Protein AF-A0A2D4QR05-F1 (afdb_monomer)

Solvent-accessible surface area (backbone atoms only — not comparable to full-atom values): 7106 Å² total; per-residue (Å²): 132,85,76,82,59,55,74,67,54,52,52,51,51,52,52,52,53,52,50,55,42,44,76,74,70,52,80,90,82,87,77,62,91,89,66,68,93,64,64,87,92,47,86,78,75,76,61,78,84,82,65,70,70,84,64,76,69,76,72,53,61,64,61,50,50,55,53,48,53,55,52,50,48,68,73,54,61,76,80,73,73,79,73,70,60,67,41,83,44,75,44,59,48,102,85,66,51,79,75,48,83,44,78,43,77,106

Foldseek 3Di:
DPPPPDPVVVVVVVVVVVVVCVVVVHDDDDDDPPDDPDDPVDPDDDPPVVDPPPPPPVPCVVVVVVVVVVVVCVVCPPDPDPQFDWDWDFDADPVRHGDDIDTDGD

Secondary structure (DSSP, 8-state):
------HHHHHHHHHHHHHHHHHTT-------TT--SS-TTSPPPPPGGG---------THHHHHHHHHHHHHHHS----------EEEEEE-TTS-EEEEEEE--

Mean predicted aligned error: 18.96 Å

Radius of gyration: 36.88 Å; Cα contacts (8 Å, |Δi|>4): 41; chains: 1; bounding box: 80×33×92 Å

Sequence (106 aa):
MLLVGSKRILRQDILRKMEEYLSRGGEIKKYRAGESAERADIPRKKAEFVGLGLSNQNDLNEVILAIDERKANLRNPPSVLPRSTPRKKIIYDDFGEPLREVWIET

Nearest PDB structures (foldseek):
  8gym-assembly1_2K  TM=2.483E-01  e=2.778E+00  Tetrahymena thermophila SB210

Structure (mmCIF, N/CA/C/O backbone):
data_AF-A0A2D4QR05-F1
#
_entry.id   AF-A0A2D4QR05-F1
#
loop_
_atom_site.group_PDB
_atom_site.id
_atom_site.type_symbol
_atom_site.label_atom_id
_atom_site.label_alt_id
_atom_site.label_comp_id
_atom_site.label_asym_id
_atom_site.label_entity_id
_atom_site.label_seq_id
_atom_site.pdbx_PDB_ins_code
_atom_site.Cartn_x
_atom_site.Cartn_y
_atom_site.Cartn_z
_atom_site.occupancy
_atom_site.B_iso_or_equiv
_atom_site.auth_seq_id
_atom_site.auth_comp_id
_atom_site.auth_asym_id
_atom_site.auth_atom_id
_atom_site.pdbx_PDB_model_num
ATOM 1 N N . MET A 1 1 ? -7.771 -1.122 1.626 1.00 36.12 1 MET A N 1
ATOM 2 C CA . MET A 1 1 ? -7.533 -2.392 2.346 1.00 36.12 1 MET A CA 1
ATOM 3 C C . MET A 1 1 ? -6.531 -3.198 1.536 1.00 36.12 1 MET A C 1
ATOM 5 O O . MET A 1 1 ? -6.921 -3.868 0.590 1.00 36.12 1 MET A O 1
ATOM 9 N N . LEU A 1 2 ? -5.233 -3.040 1.812 1.00 43.31 2 LEU A N 1
ATOM 10 C CA . LEU A 1 2 ? -4.212 -3.853 1.154 1.00 43.31 2 LEU A CA 1
ATOM 11 C C . LEU A 1 2 ? -4.348 -5.260 1.723 1.00 43.31 2 LEU A C 1
ATOM 13 O O . LEU A 1 2 ? -3.985 -5.519 2.868 1.00 43.31 2 LEU A O 1
ATOM 17 N N . LEU A 1 3 ? -4.973 -6.136 0.942 1.00 45.94 3 LEU A N 1
ATOM 18 C CA . LEU A 1 3 ? -5.031 -7.554 1.227 1.00 45.94 3 LEU A CA 1
ATOM 19 C C . LEU A 1 3 ? -3.577 -8.037 1.239 1.00 45.94 3 LEU A C 1
ATOM 21 O O . LEU A 1 3 ? -2.985 -8.255 0.183 1.00 45.94 3 LEU A O 1
ATOM 25 N N . VAL A 1 4 ? -2.968 -8.146 2.422 1.00 56.44 4 VAL A N 1
ATOM 26 C CA . VAL A 1 4 ? -1.687 -8.838 2.587 1.00 56.44 4 VAL A CA 1
ATOM 27 C C . VAL A 1 4 ? -1.989 -10.317 2.371 1.00 56.44 4 VAL A C 1
ATOM 29 O O . VAL A 1 4 ? -2.192 -11.092 3.302 1.00 56.44 4 VAL A O 1
ATOM 32 N N . GLY A 1 5 ? -2.143 -10.688 1.102 1.00 62.53 5 GLY A N 1
ATOM 33 C CA . GLY A 1 5 ? -2.329 -12.062 0.690 1.00 62.53 5 GLY A CA 1
ATOM 34 C C . GLY A 1 5 ? -1.106 -12.855 1.126 1.00 62.53 5 GLY A C 1
ATOM 35 O O . GLY A 1 5 ? 0.031 -12.422 0.934 1.00 62.53 5 GLY A O 1
ATOM 36 N N . SER A 1 6 ? -1.342 -14.018 1.732 1.00 83.81 6 SER A N 1
ATOM 37 C CA . SER A 1 6 ? -0.301 -14.992 2.066 1.00 83.81 6 SER A CA 1
ATOM 38 C C . SER A 1 6 ? 0.709 -15.130 0.920 1.00 83.81 6 SER A C 1
ATOM 40 O O . SER A 1 6 ? 0.320 -15.112 -0.248 1.00 83.81 6 SER A O 1
ATOM 42 N N . LYS A 1 7 ? 1.999 -15.343 1.229 1.00 85.69 7 LYS A N 1
ATOM 43 C CA . LYS A 1 7 ? 3.074 -15.536 0.227 1.00 85.69 7 LYS A CA 1
ATOM 44 C C . LYS A 1 7 ? 2.690 -16.536 -0.874 1.00 85.69 7 LYS A C 1
ATOM 46 O O . LYS A 1 7 ? 3.175 -16.443 -1.995 1.00 85.69 7 LYS A O 1
ATOM 51 N N . ARG A 1 8 ? 1.819 -17.501 -0.561 1.00 87.75 8 ARG A N 1
ATOM 52 C CA . ARG A 1 8 ? 1.250 -18.455 -1.522 1.00 87.75 8 ARG A CA 1
ATOM 53 C C . ARG A 1 8 ? 0.418 -17.780 -2.619 1.00 87.75 8 ARG A C 1
ATOM 55 O O . ARG A 1 8 ? 0.616 -18.100 -3.783 1.00 87.75 8 ARG A O 1
ATOM 62 N N . ILE A 1 9 ? -0.458 -16.847 -2.254 1.00 89.00 9 ILE A N 1
ATOM 63 C CA . ILE A 1 9 ? -1.324 -16.105 -3.181 1.00 89.00 9 ILE A CA 1
ATOM 64 C C . ILE A 1 9 ? -0.465 -15.245 -4.109 1.00 89.00 9 ILE A C 1
ATOM 66 O O . ILE A 1 9 ? -0.657 -15.271 -5.319 1.00 89.00 9 ILE A O 1
ATOM 70 N N . LEU A 1 10 ? 0.549 -14.565 -3.562 1.00 91.81 10 LEU A N 1
ATOM 71 C CA . LEU A 1 10 ? 1.487 -13.779 -4.366 1.00 91.81 10 LEU A CA 1
ATOM 72 C C . LEU A 1 10 ? 2.219 -14.645 -5.402 1.00 91.81 10 LEU A C 1
ATOM 74 O O . LEU A 1 10 ? 2.311 -14.264 -6.563 1.00 91.81 10 LEU A O 1
ATOM 78 N N . ARG A 1 11 ? 2.713 -15.827 -5.004 1.00 93.88 11 ARG A N 1
ATOM 79 C CA . ARG A 1 11 ? 3.366 -16.755 -5.945 1.00 93.88 11 ARG A CA 1
ATOM 80 C C . ARG A 1 11 ? 2.418 -17.202 -7.056 1.00 93.88 11 ARG A C 1
ATOM 82 O O . ARG A 1 11 ? 2.831 -17.238 -8.207 1.00 93.88 11 ARG A O 1
ATOM 89 N N . GLN A 1 12 ? 1.168 -17.519 -6.721 1.00 94.81 12 GLN A N 1
ATOM 90 C CA . GLN A 1 12 ? 0.162 -17.904 -7.715 1.00 94.81 12 GLN A CA 1
ATOM 91 C C . GLN A 1 12 ? -0.128 -16.765 -8.700 1.00 94.81 12 GLN A C 1
ATOM 93 O O . GLN A 1 12 ? -0.205 -17.007 -9.900 1.00 94.81 12 GLN A O 1
ATOM 98 N N . ASP A 1 13 ? -0.225 -15.526 -8.215 1.00 94.94 13 ASP A N 1
ATOM 99 C CA . ASP A 1 13 ? -0.462 -14.362 -9.072 1.00 94.94 13 ASP A CA 1
ATOM 100 C C . ASP A 1 13 ? 0.723 -14.069 -10.007 1.00 94.94 13 ASP A C 1
ATOM 102 O O . ASP A 1 13 ? 0.520 -13.785 -11.187 1.00 94.94 13 ASP A O 1
ATOM 106 N N . ILE A 1 14 ? 1.961 -14.204 -9.513 1.00 95.25 14 ILE A N 1
ATOM 107 C CA . ILE A 1 14 ? 3.175 -14.067 -10.334 1.00 95.25 14 ILE A CA 1
ATOM 108 C C . ILE A 1 14 ? 3.194 -15.114 -11.4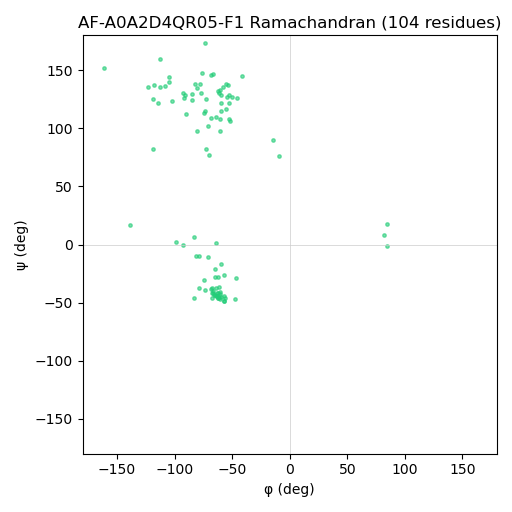52 1.00 95.25 14 ILE A C 1
ATOM 110 O O . ILE A 1 14 ? 3.447 -14.762 -12.602 1.00 95.25 14 ILE A O 1
ATOM 114 N N . LEU A 1 15 ? 2.900 -16.380 -11.135 1.00 95.81 15 LEU A N 1
ATOM 115 C CA . LEU A 1 15 ? 2.873 -17.456 -12.132 1.00 95.81 15 LEU A CA 1
ATOM 116 C C . LEU A 1 15 ? 1.809 -17.205 -13.202 1.00 95.81 15 LEU A C 1
ATOM 118 O O . LEU A 1 15 ? 2.117 -17.280 -14.388 1.00 95.81 15 LEU A O 1
ATOM 122 N N . ARG A 1 16 ? 0.594 -16.821 -12.792 1.00 96.69 16 ARG A N 1
ATOM 123 C CA . ARG A 1 16 ? -0.491 -16.478 -13.719 1.00 96.69 16 ARG A CA 1
ATOM 124 C C . ARG A 1 16 ? -0.089 -15.353 -14.676 1.00 96.69 16 ARG A C 1
ATOM 126 O O . ARG A 1 16 ? -0.252 -15.486 -15.882 1.00 96.69 16 ARG A O 1
ATOM 133 N N . LYS A 1 17 ? 0.468 -14.259 -14.149 1.00 96.06 17 LYS A N 1
ATOM 134 C CA . LYS A 1 17 ? 0.906 -13.110 -14.960 1.00 96.06 17 LYS A CA 1
ATOM 135 C C . LYS A 1 17 ? 2.038 -13.467 -15.920 1.00 96.06 17 LYS A C 1
ATOM 137 O O . LYS A 1 17 ? 2.071 -12.968 -17.041 1.00 96.06 17 LYS A O 1
ATOM 142 N N . MET A 1 18 ? 2.963 -14.321 -15.485 1.00 95.75 18 MET A N 1
ATOM 143 C CA . MET A 1 18 ? 4.045 -14.813 -16.335 1.00 95.75 18 MET A CA 1
ATOM 144 C C . MET A 1 18 ? 3.491 -15.620 -17.516 1.00 95.75 18 MET A C 1
ATOM 146 O O . MET A 1 18 ? 3.908 -15.399 -18.649 1.00 95.75 18 MET A O 1
ATOM 150 N N . GLU A 1 19 ? 2.524 -16.503 -17.271 1.00 96.44 19 GLU A N 1
ATOM 151 C CA . GLU A 1 19 ? 1.892 -17.308 -18.320 1.00 96.44 19 GLU A CA 1
ATOM 152 C C . GLU A 1 19 ? 1.067 -16.457 -19.293 1.00 96.44 19 GLU A C 1
ATOM 154 O O . GLU A 1 19 ? 1.191 -16.615 -20.507 1.00 96.44 19 GLU A O 1
ATOM 159 N N . GLU A 1 20 ? 0.315 -15.473 -18.792 1.00 97.12 20 GLU A N 1
ATOM 160 C CA . GLU A 1 20 ? -0.376 -14.495 -19.639 1.00 97.12 20 GLU A CA 1
ATOM 161 C C . GLU A 1 20 ? 0.599 -13.739 -20.554 1.00 97.12 20 GLU A C 1
ATOM 163 O O . GLU A 1 20 ? 0.335 -13.596 -21.748 1.00 97.12 20 GLU A O 1
ATOM 168 N N . TYR A 1 21 ? 1.739 -13.288 -20.024 1.00 96.81 21 TYR A N 1
ATOM 169 C CA . TYR A 1 21 ? 2.763 -12.592 -20.806 1.00 96.81 21 TYR A CA 1
ATOM 170 C C . TYR A 1 21 ? 3.330 -13.474 -21.927 1.00 96.81 21 TYR A C 1
ATOM 172 O O . TYR A 1 21 ? 3.416 -13.030 -23.072 1.00 96.81 21 TYR A O 1
ATOM 180 N N . LEU A 1 22 ? 3.644 -14.737 -21.620 1.00 96.31 22 LEU A N 1
ATOM 181 C CA . LEU A 1 22 ? 4.140 -15.706 -22.600 1.00 96.31 22 LEU A CA 1
ATOM 182 C C . LEU A 1 22 ? 3.086 -16.041 -23.664 1.00 96.31 22 LEU A C 1
ATOM 184 O O . LEU A 1 22 ? 3.394 -16.051 -24.853 1.00 96.31 22 LEU A O 1
ATOM 188 N N . SER A 1 23 ? 1.828 -16.247 -23.262 1.00 96.56 23 SER A N 1
ATOM 189 C CA . SER A 1 23 ? 0.729 -16.576 -24.185 1.00 96.56 23 SER A CA 1
ATOM 190 C C . SER A 1 23 ? 0.451 -15.474 -25.214 1.00 96.56 23 SER A C 1
ATOM 192 O O . SER A 1 23 ? 0.013 -15.754 -26.326 1.00 96.56 23 SER A O 1
ATOM 194 N N . ARG A 1 24 ? 0.753 -14.215 -24.869 1.00 96.69 24 ARG A N 1
ATOM 195 C CA . ARG A 1 24 ? 0.630 -13.054 -25.763 1.00 96.69 24 ARG A CA 1
ATOM 196 C C . ARG A 1 24 ? 1.842 -12.871 -26.686 1.00 96.69 24 ARG A C 1
ATOM 198 O O . ARG A 1 24 ? 1.910 -11.864 -27.385 1.00 96.69 24 ARG A O 1
ATOM 205 N N . GLY A 1 25 ? 2.789 -13.812 -26.683 1.00 95.75 25 GLY A N 1
ATOM 206 C CA . GLY A 1 25 ? 4.020 -13.754 -27.474 1.00 95.75 25 GLY A CA 1
ATOM 207 C C . GLY A 1 25 ? 5.151 -12.959 -26.817 1.00 95.75 25 GLY A C 1
ATOM 208 O O . GLY A 1 25 ? 6.082 -12.546 -27.503 1.00 95.75 25 GLY A O 1
ATOM 209 N N . GLY A 1 26 ? 5.076 -12.705 -25.507 1.00 94.50 26 GLY A N 1
ATOM 210 C CA . GLY A 1 26 ? 6.173 -12.099 -24.759 1.00 94.50 26 GLY A CA 1
ATOM 211 C C . GLY A 1 26 ? 7.372 -13.043 -24.642 1.00 94.50 26 GLY A C 1
ATOM 212 O O . GLY A 1 26 ? 7.214 -14.253 -24.501 1.00 94.50 26 GLY A O 1
ATOM 213 N N . GLU A 1 27 ? 8.582 -12.486 -24.650 1.00 94.81 27 GLU A N 1
ATOM 214 C CA . GLU A 1 27 ? 9.829 -13.246 -24.527 1.00 94.81 27 GLU A CA 1
ATOM 215 C C . GLU A 1 27 ? 10.541 -12.938 -23.208 1.00 94.81 27 GLU A C 1
ATOM 217 O O . GLU A 1 27 ? 10.699 -11.778 -22.817 1.00 94.81 27 GLU A O 1
ATOM 222 N N . ILE A 1 28 ? 11.032 -13.978 -22.531 1.00 90.06 28 ILE A N 1
ATOM 223 C CA . ILE A 1 28 ? 11.836 -13.828 -21.313 1.00 90.06 28 ILE A CA 1
ATOM 224 C C . ILE A 1 28 ? 13.310 -13.725 -21.701 1.00 90.06 28 ILE A C 1
ATOM 226 O O . ILE A 1 28 ? 13.924 -14.695 -22.144 1.00 90.06 28 ILE A O 1
ATOM 230 N N . LYS A 1 29 ? 13.899 -12.548 -21.481 1.00 91.00 29 LYS A N 1
ATOM 231 C CA . LYS A 1 29 ? 15.327 -12.298 -21.708 1.00 91.00 29 LYS A CA 1
ATOM 232 C C . LYS A 1 29 ? 16.122 -12.540 -20.428 1.00 91.00 29 LYS A C 1
ATOM 234 O O . LYS A 1 29 ? 15.775 -12.029 -19.365 1.00 91.00 29 LYS A O 1
ATOM 239 N N . LYS A 1 30 ? 17.201 -13.317 -20.532 1.00 87.75 30 LYS A N 1
ATOM 240 C CA . LYS A 1 30 ? 18.111 -13.612 -19.419 1.00 87.75 30 LYS A CA 1
ATOM 241 C C . LYS A 1 30 ? 19.370 -12.760 -19.548 1.00 87.75 30 LYS A C 1
ATOM 243 O O . LYS A 1 30 ? 20.075 -12.864 -20.545 1.00 87.75 30 LYS A O 1
ATOM 248 N N . TYR A 1 31 ? 19.662 -11.984 -18.513 1.00 84.94 31 TYR A N 1
ATOM 249 C CA . TYR A 1 31 ? 20.845 -11.126 -18.424 1.00 84.94 31 TYR A CA 1
ATOM 250 C C . TYR A 1 31 ? 21.794 -11.625 -17.337 1.00 84.94 31 TYR A C 1
ATOM 252 O O . TYR A 1 31 ? 21.390 -12.382 -16.444 1.00 84.94 31 TYR A O 1
ATOM 260 N N . ARG A 1 32 ? 23.068 -11.230 -17.410 1.00 86.94 32 ARG A N 1
ATOM 261 C CA . ARG A 1 32 ? 24.033 -11.537 -16.348 1.00 86.94 32 ARG A CA 1
ATOM 262 C C . ARG A 1 32 ? 23.811 -10.614 -15.151 1.00 86.94 32 ARG A C 1
ATOM 264 O O . ARG A 1 32 ? 23.421 -9.459 -15.287 1.00 86.94 32 ARG A O 1
ATOM 271 N N . ALA A 1 33 ? 24.078 -11.126 -13.953 1.00 78.06 33 ALA A N 1
ATOM 272 C CA . ALA A 1 33 ? 24.039 -10.303 -12.751 1.00 78.06 33 ALA A CA 1
ATOM 273 C C . ALA A 1 33 ? 25.076 -9.170 -12.860 1.00 78.06 33 ALA A C 1
ATOM 275 O O . ALA A 1 33 ? 26.231 -9.421 -13.198 1.00 78.06 33 ALA A O 1
ATOM 276 N N . GLY A 1 34 ? 24.654 -7.934 -12.585 1.00 78.81 34 GLY A N 1
ATOM 277 C CA . GLY A 1 34 ? 25.500 -6.741 -12.711 1.00 78.81 34 GLY A CA 1
ATOM 278 C C . GLY A 1 34 ? 25.560 -6.134 -14.118 1.00 78.81 34 GLY A C 1
ATOM 279 O O . GLY A 1 34 ? 26.200 -5.101 -14.300 1.00 78.81 34 GLY A O 1
ATOM 280 N N . GLU A 1 35 ? 24.882 -6.728 -15.102 1.00 79.19 35 GLU A N 1
ATOM 281 C CA . GLU A 1 35 ? 24.730 -6.146 -16.433 1.00 79.19 35 GLU A CA 1
ATOM 282 C C . GLU A 1 35 ? 23.729 -4.984 -16.371 1.00 79.19 35 GLU A C 1
ATOM 284 O O . GLU A 1 35 ? 22.554 -5.167 -16.049 1.00 79.19 35 GLU A O 1
ATOM 289 N N . SER A 1 36 ? 24.210 -3.767 -16.628 1.00 72.19 36 SER A N 1
ATOM 290 C CA . SER A 1 36 ? 23.335 -2.605 -16.767 1.00 72.19 36 SER A CA 1
ATOM 291 C C . SER A 1 36 ? 22.746 -2.591 -18.171 1.00 72.19 36 SER A C 1
ATOM 293 O O . SER A 1 36 ? 23.475 -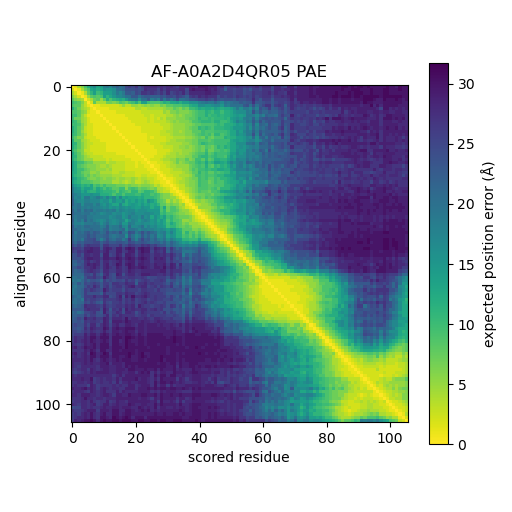2.739 -19.149 1.00 72.19 36 SER A O 1
ATOM 295 N N . ALA A 1 37 ? 21.441 -2.350 -18.280 1.00 69.69 37 ALA A N 1
ATOM 296 C CA . ALA A 1 37 ? 20.804 -2.074 -19.566 1.00 69.69 37 ALA A CA 1
ATOM 297 C C . ALA A 1 37 ? 21.193 -0.689 -20.130 1.00 69.69 37 ALA A C 1
ATOM 299 O O . ALA A 1 37 ? 20.885 -0.379 -21.281 1.00 69.69 37 ALA A O 1
ATOM 300 N N . GLU A 1 38 ? 21.853 0.157 -19.330 1.00 70.62 38 GLU A N 1
ATOM 301 C CA . GLU A 1 38 ? 22.342 1.465 -19.763 1.00 70.62 38 GLU A CA 1
ATOM 302 C C . GLU A 1 38 ? 23.688 1.357 -20.489 1.00 70.62 38 GLU A C 1
ATOM 304 O O . GLU A 1 38 ? 24.600 0.656 -20.047 1.00 70.62 38 GLU A O 1
ATOM 309 N N . ARG A 1 39 ? 23.833 2.107 -21.589 1.00 70.94 39 ARG A N 1
ATOM 310 C CA . ARG A 1 39 ? 25.103 2.222 -22.318 1.00 70.94 39 ARG A CA 1
ATOM 311 C C . ARG A 1 39 ? 26.171 2.846 -21.422 1.00 70.94 39 ARG A C 1
ATOM 313 O O . ARG A 1 39 ? 25.935 3.896 -20.833 1.00 70.94 39 ARG A O 1
ATOM 320 N N . ALA A 1 40 ? 27.354 2.235 -21.379 1.00 70.12 40 ALA A N 1
ATOM 321 C CA . ALA A 1 40 ? 28.495 2.752 -20.621 1.00 70.12 40 ALA A CA 1
ATOM 322 C C . ALA A 1 40 ? 29.018 4.100 -21.158 1.00 70.12 40 ALA A C 1
ATOM 324 O O . ALA A 1 40 ? 29.649 4.847 -20.417 1.00 70.12 40 ALA A O 1
ATOM 325 N N . ASP A 1 41 ? 28.717 4.414 -22.420 1.00 78.44 41 ASP A N 1
ATOM 326 C CA . ASP A 1 41 ? 29.210 5.604 -23.126 1.00 78.44 41 ASP A CA 1
ATOM 327 C C . ASP A 1 41 ? 28.458 6.893 -22.756 1.00 78.44 41 ASP A C 1
ATOM 329 O O . ASP A 1 41 ? 28.854 7.986 -23.156 1.00 78.44 41 ASP A O 1
ATOM 333 N N . ILE A 1 42 ? 27.342 6.781 -22.029 1.00 78.06 42 ILE A N 1
ATOM 334 C CA . ILE A 1 42 ? 26.477 7.906 -21.665 1.00 78.06 42 ILE A CA 1
ATOM 335 C C . ILE A 1 42 ? 26.477 8.024 -20.137 1.00 78.06 42 ILE A C 1
ATOM 337 O O . ILE A 1 42 ? 26.374 7.001 -19.452 1.00 78.06 42 ILE A O 1
ATOM 341 N N . PRO A 1 43 ? 26.567 9.241 -19.565 1.00 76.50 43 PRO A N 1
ATOM 342 C CA . PRO A 1 43 ? 26.381 9.419 -18.132 1.00 76.50 43 PRO A CA 1
ATOM 343 C C . PRO A 1 43 ? 25.038 8.817 -17.709 1.00 76.50 43 PRO A C 1
ATOM 345 O O . PRO A 1 43 ? 23.993 9.123 -18.289 1.00 76.50 43 PRO A O 1
ATOM 348 N N . ARG A 1 44 ? 25.091 7.941 -16.701 1.00 75.38 44 ARG A N 1
ATOM 349 C CA . ARG A 1 44 ? 23.919 7.230 -16.181 1.00 75.38 44 ARG A CA 1
ATOM 350 C C . ARG A 1 44 ? 22.827 8.221 -15.810 1.00 75.38 44 ARG A C 1
ATOM 352 O O . ARG A 1 44 ? 23.103 9.261 -15.200 1.00 75.38 44 ARG A O 1
ATOM 359 N N . LYS A 1 45 ? 21.582 7.902 -16.161 1.00 72.19 45 LYS A N 1
ATOM 360 C CA . LYS A 1 45 ? 20.453 8.739 -15.757 1.00 72.19 45 LYS A CA 1
ATOM 361 C C . LYS A 1 45 ? 20.309 8.650 -14.239 1.00 72.19 45 LYS A C 1
ATOM 363 O O . LYS A 1 45 ? 20.598 7.623 -13.625 1.00 72.19 45 LYS A O 1
ATOM 368 N N . LYS A 1 46 ? 19.884 9.747 -13.606 1.00 69.12 46 LYS A N 1
ATOM 369 C CA . LYS A 1 46 ? 19.527 9.707 -12.183 1.00 69.12 46 LYS A CA 1
ATOM 370 C C . LYS A 1 46 ? 18.425 8.663 -12.007 1.00 69.12 46 LYS A C 1
ATOM 372 O O . LYS A 1 46 ? 17.500 8.627 -12.812 1.00 69.12 46 LYS A O 1
ATOM 377 N N . ALA A 1 47 ? 18.539 7.828 -10.976 1.00 69.94 47 ALA A N 1
ATOM 378 C CA . ALA A 1 47 ? 17.538 6.814 -10.681 1.00 69.94 47 ALA A CA 1
ATOM 379 C C . ALA A 1 47 ? 16.148 7.465 -10.601 1.00 69.94 47 ALA A C 1
ATOM 381 O O . ALA A 1 47 ? 15.937 8.367 -9.790 1.00 69.94 47 ALA A O 1
ATOM 382 N N . GLU A 1 48 ? 15.210 7.000 -11.430 1.00 63.09 48 GLU A N 1
ATOM 383 C CA . GLU A 1 48 ? 13.840 7.536 -11.504 1.00 63.09 48 GLU A CA 1
ATOM 384 C C . GLU A 1 48 ? 13.128 7.469 -10.139 1.00 63.09 48 GLU A C 1
ATOM 386 O O . GLU A 1 48 ? 12.297 8.311 -9.813 1.00 63.09 48 GLU A O 1
ATOM 391 N N . PHE A 1 49 ? 13.545 6.531 -9.282 1.00 59.84 49 PHE A N 1
ATOM 392 C CA . PHE A 1 49 ? 13.037 6.346 -7.922 1.00 59.84 49 PHE A CA 1
ATOM 393 C C . PHE A 1 49 ? 13.643 7.276 -6.861 1.00 59.84 49 PHE A C 1
ATOM 395 O O . PHE A 1 49 ? 13.147 7.308 -5.740 1.00 59.84 49 PHE A O 1
ATOM 402 N N . VAL A 1 50 ? 14.700 8.033 -7.172 1.00 59.22 50 VAL A N 1
ATOM 403 C CA . VAL A 1 50 ? 15.358 8.941 -6.206 1.00 59.22 50 VAL A CA 1
ATOM 404 C C . VAL A 1 50 ? 14.775 10.364 -6.276 1.00 59.22 50 VAL A C 1
ATOM 406 O O . VAL A 1 50 ? 15.178 11.240 -5.519 1.00 59.22 50 VAL A O 1
ATOM 409 N N . GLY A 1 51 ? 13.796 10.611 -7.157 1.00 59.00 51 GLY A N 1
ATOM 410 C CA . GLY A 1 51 ? 13.347 11.966 -7.485 1.00 59.00 51 GLY A CA 1
ATOM 411 C C . GLY A 1 51 ? 11.845 12.198 -7.630 1.00 59.00 51 GLY A C 1
ATOM 412 O O . GLY A 1 51 ? 11.486 13.231 -8.188 1.00 59.00 51 GLY A O 1
ATOM 413 N N . LEU A 1 52 ? 10.956 11.322 -7.148 1.00 57.97 52 LEU A N 1
ATOM 414 C CA . LEU A 1 52 ? 9.553 11.726 -6.997 1.00 57.97 52 LEU A CA 1
ATOM 415 C C . LEU A 1 52 ? 9.426 12.532 -5.707 1.00 57.97 52 LEU A C 1
ATOM 417 O O . LEU A 1 52 ? 9.369 11.977 -4.610 1.00 57.97 52 LEU A O 1
ATOM 421 N N . GLY A 1 53 ? 9.453 13.859 -5.865 1.00 59.47 53 GLY A N 1
ATOM 422 C CA . GLY A 1 53 ? 9.248 14.816 -4.787 1.00 59.47 53 GLY A CA 1
ATOM 423 C C . GLY A 1 53 ? 8.045 14.404 -3.964 1.00 59.47 53 GLY A C 1
ATOM 424 O O . GLY A 1 53 ? 7.005 14.154 -4.563 1.00 59.47 53 GLY A O 1
ATOM 425 N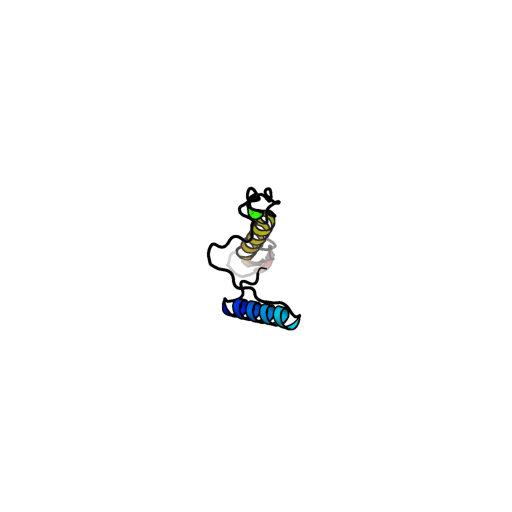 N . LEU A 1 54 ? 8.269 14.280 -2.648 1.00 58.22 54 LEU A N 1
ATOM 426 C CA . LEU A 1 54 ? 7.325 13.988 -1.564 1.00 58.22 54 LEU A CA 1
ATOM 427 C C . LEU A 1 54 ? 5.879 14.050 -2.055 1.00 58.22 54 LEU A C 1
ATOM 429 O O . LEU A 1 54 ? 5.196 15.055 -1.875 1.00 58.22 54 LEU A O 1
ATOM 433 N N . SER A 1 55 ? 5.442 13.012 -2.772 1.00 57.53 55 SER A N 1
ATOM 434 C CA . SER A 1 55 ? 4.103 12.999 -3.335 1.00 57.53 55 SER A CA 1
ATOM 435 C C . SER A 1 55 ? 3.236 12.901 -2.111 1.00 57.53 55 SER A C 1
ATOM 437 O O . SER A 1 55 ? 3.349 11.852 -1.475 1.00 57.53 55 SER A O 1
ATOM 439 N N . ASN A 1 56 ? 2.530 13.994 -1.766 1.00 58.06 56 ASN A N 1
ATOM 440 C CA . ASN A 1 56 ? 1.607 14.129 -0.637 1.00 58.06 56 ASN A CA 1
ATOM 441 C C . ASN A 1 56 ? 1.283 12.740 -0.125 1.00 58.06 56 ASN A C 1
ATOM 443 O O . ASN A 1 56 ? 0.434 12.057 -0.708 1.00 58.06 56 ASN A O 1
ATOM 447 N N . GLN A 1 57 ? 2.087 12.253 0.829 1.00 59.19 57 GLN A N 1
ATOM 448 C CA . GLN A 1 57 ? 1.799 10.971 1.433 1.00 59.19 57 GLN A CA 1
ATOM 449 C C . GLN A 1 57 ? 0.444 11.258 2.027 1.00 59.19 57 GLN A C 1
ATOM 451 O O . GLN A 1 57 ? 0.354 12.154 2.857 1.00 59.19 57 GLN A O 1
ATOM 456 N N . ASN A 1 58 ? -0.606 10.681 1.437 1.00 62.38 58 ASN A N 1
ATOM 457 C CA . ASN A 1 58 ? -1.968 10.959 1.847 1.00 62.38 58 ASN A CA 1
ATOM 458 C C . ASN A 1 58 ? -1.951 10.722 3.347 1.00 62.38 58 ASN A C 1
ATOM 460 O O . ASN A 1 58 ? -1.759 9.575 3.753 1.00 62.38 58 ASN A O 1
ATOM 464 N N . ASP A 1 59 ? -1.996 11.797 4.132 1.00 64.88 59 ASP A N 1
ATOM 465 C CA . ASP A 1 59 ? -1.816 11.735 5.570 1.00 64.88 59 ASP A CA 1
ATOM 466 C C . ASP A 1 59 ? -3.101 11.103 6.085 1.00 64.88 59 ASP A C 1
ATOM 468 O O . ASP A 1 59 ? -4.059 11.755 6.489 1.00 64.88 59 ASP A O 1
ATOM 472 N N . LEU A 1 60 ? -3.143 9.771 6.021 1.00 76.44 60 LEU A N 1
ATOM 473 C CA . LEU A 1 60 ? -4.232 8.945 6.518 1.00 76.44 60 LEU A CA 1
ATOM 474 C C . LEU A 1 60 ? -4.349 9.076 8.039 1.00 76.44 60 LEU A C 1
ATOM 476 O O . LEU A 1 60 ? -5.209 8.429 8.623 1.00 76.44 60 LEU A O 1
ATOM 480 N N . ASN A 1 61 ? -3.514 9.905 8.669 1.00 81.56 61 ASN A N 1
ATOM 481 C CA . ASN A 1 61 ? -3.582 10.305 10.062 1.00 81.56 61 ASN A CA 1
ATOM 482 C C . ASN A 1 61 ? -5.004 10.720 10.445 1.00 81.56 61 ASN A C 1
ATOM 484 O O . ASN A 1 61 ? -5.515 10.196 11.426 1.00 81.56 61 ASN A O 1
ATOM 488 N N . GLU A 1 62 ? -5.694 11.542 9.646 1.00 80.62 62 GLU A N 1
ATOM 489 C CA . GLU A 1 62 ? -7.085 11.925 9.947 1.00 80.62 62 GLU A CA 1
ATOM 490 C C . GLU A 1 62 ? -8.039 10.720 9.929 1.00 80.62 62 GLU A C 1
ATOM 492 O O . GLU A 1 62 ? -8.871 10.550 10.819 1.00 80.62 62 GLU A O 1
ATOM 497 N N . VAL A 1 63 ? -7.879 9.823 8.952 1.00 85.19 63 VAL A N 1
ATOM 49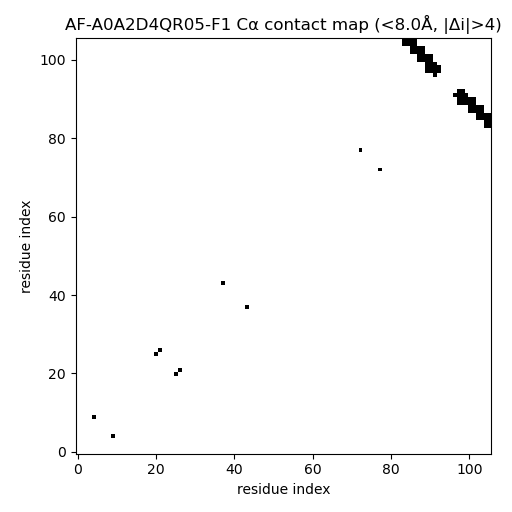8 C CA . VAL A 1 63 ? -8.699 8.606 8.827 1.00 85.19 63 VAL A CA 1
ATOM 499 C C . VAL A 1 63 ? -8.413 7.623 9.967 1.00 85.19 63 VAL A C 1
ATOM 501 O O . VAL A 1 63 ? -9.327 6.975 10.475 1.00 85.19 63 VAL A O 1
ATOM 504 N N . ILE A 1 64 ? -7.151 7.504 10.383 1.00 89.31 64 ILE A N 1
ATOM 505 C CA . ILE A 1 64 ? -6.714 6.650 11.490 1.00 89.31 64 ILE A CA 1
ATOM 506 C C . ILE A 1 64 ? -7.255 7.196 12.814 1.00 89.31 64 ILE A C 1
ATOM 508 O O . ILE A 1 64 ? -7.849 6.428 13.572 1.00 89.31 64 ILE A O 1
ATOM 512 N N . LEU A 1 65 ? -7.140 8.508 13.047 1.00 88.62 65 LEU A N 1
ATOM 513 C CA . LEU A 1 65 ? -7.694 9.184 14.222 1.00 88.62 65 LEU A CA 1
ATOM 514 C C . LEU A 1 65 ? -9.207 8.953 14.324 1.00 88.62 65 LEU A C 1
ATOM 516 O O . LEU A 1 65 ? -9.681 8.479 15.355 1.00 88.62 65 LEU A O 1
ATOM 520 N N . ALA A 1 66 ? -9.952 9.145 13.231 1.00 89.81 66 ALA A N 1
ATOM 521 C CA . ALA A 1 66 ? -11.395 8.897 13.203 1.00 89.81 66 ALA A CA 1
ATOM 522 C C . ALA A 1 66 ? -11.762 7.425 13.498 1.00 89.81 66 ALA A C 1
ATOM 524 O O . ALA A 1 66 ? -12.765 7.129 14.157 1.00 89.81 66 ALA A O 1
ATOM 525 N N . ILE A 1 67 ? -10.957 6.465 13.025 1.00 91.25 67 ILE A N 1
ATOM 526 C CA . ILE A 1 67 ? -11.159 5.038 13.318 1.00 91.25 67 ILE A CA 1
ATOM 527 C C . ILE A 1 67 ? -10.916 4.738 14.800 1.00 91.25 67 ILE A C 1
ATOM 529 O O . ILE A 1 67 ? -11.660 3.942 15.386 1.00 91.25 67 ILE A O 1
ATOM 533 N N . ASP A 1 68 ? -9.885 5.329 15.393 1.00 88.88 68 ASP A N 1
ATOM 534 C CA . ASP A 1 68 ? -9.515 5.080 16.782 1.00 88.88 68 ASP A CA 1
ATOM 535 C C . ASP A 1 68 ? -10.481 5.750 17.766 1.00 88.88 68 ASP A C 1
ATOM 537 O O . ASP A 1 68 ? -10.906 5.092 18.719 1.00 88.88 68 ASP A O 1
ATOM 541 N N . GLU A 1 69 ? -10.956 6.965 17.480 1.00 88.31 69 GLU A N 1
ATOM 542 C CA . GLU A 1 69 ? -12.055 7.602 18.220 1.00 88.31 69 GLU A CA 1
ATOM 543 C C . GLU A 1 69 ? -13.311 6.724 18.220 1.00 88.31 69 GLU A C 1
ATOM 545 O O . GLU A 1 69 ? -13.906 6.452 19.267 1.00 88.31 69 GLU A O 1
ATOM 550 N N . ARG A 1 70 ? -13.684 6.181 17.053 1.00 86.19 70 ARG A N 1
ATOM 551 C CA . ARG A 1 70 ? -14.832 5.272 16.947 1.00 86.19 70 ARG A CA 1
ATOM 552 C C . ARG A 1 70 ? -14.653 4.017 17.803 1.00 86.19 70 ARG A C 1
ATOM 554 O O . ARG A 1 70 ? -15.605 3.569 18.440 1.00 86.19 70 ARG A O 1
ATOM 561 N N . LYS A 1 71 ? -13.452 3.433 17.835 1.00 88.00 71 LYS A N 1
ATOM 562 C CA . LYS A 1 71 ? -13.159 2.261 18.680 1.00 88.00 71 LYS A CA 1
ATOM 563 C C . LYS A 1 71 ? -13.192 2.603 20.169 1.00 88.00 71 LYS A C 1
ATOM 565 O O . LYS A 1 71 ? -13.646 1.771 20.951 1.00 88.00 71 LYS A O 1
ATOM 570 N N . ALA A 1 72 ? -12.720 3.783 20.566 1.00 83.38 72 ALA A N 1
ATOM 571 C CA . ALA A 1 72 ? -12.756 4.231 21.955 1.00 83.38 72 ALA A CA 1
ATOM 572 C C . ALA A 1 72 ? -14.202 4.392 22.454 1.00 83.38 72 ALA A C 1
ATOM 574 O O . ALA A 1 72 ? -14.548 3.858 23.508 1.00 83.38 72 ALA A O 1
ATOM 575 N N . ASN A 1 73 ? -15.065 5.006 21.641 1.00 76.88 73 ASN A N 1
ATOM 576 C CA . ASN A 1 73 ? -16.489 5.184 21.947 1.00 76.88 73 ASN A CA 1
ATOM 577 C C . ASN A 1 73 ? -17.267 3.857 22.033 1.00 76.88 73 ASN A C 1
ATOM 579 O O . ASN A 1 73 ? -18.241 3.756 22.771 1.00 76.88 73 ASN A O 1
ATOM 583 N N . LEU A 1 74 ? -16.832 2.817 21.311 1.00 76.06 74 LEU A N 1
ATOM 584 C CA . LEU A 1 74 ? -17.406 1.469 21.427 1.00 76.06 74 LEU A CA 1
ATOM 585 C C . LEU A 1 74 ? -16.978 0.741 22.709 1.00 76.06 74 LEU A C 1
ATOM 587 O O . LEU A 1 74 ? -17.717 -0.104 23.204 1.00 76.06 74 LEU A O 1
ATOM 591 N N . ARG A 1 75 ? -15.777 1.028 23.226 1.00 77.00 75 ARG A N 1
ATOM 592 C CA . ARG A 1 75 ? -15.255 0.401 24.453 1.00 77.00 75 ARG A CA 1
ATOM 593 C C . ARG A 1 75 ? -15.855 1.018 25.708 1.00 77.00 75 ARG A C 1
ATOM 595 O O . ARG A 1 75 ? -16.132 0.295 26.656 1.00 77.00 75 ARG A O 1
ATOM 602 N N . ASN A 1 76 ? -16.071 2.328 25.678 1.00 72.00 76 ASN A N 1
ATOM 603 C CA . ASN A 1 76 ? -16.684 3.081 26.759 1.00 72.00 76 ASN A CA 1
ATOM 604 C C . ASN A 1 76 ? -17.972 3.712 26.223 1.00 72.00 76 ASN A C 1
ATOM 606 O O . ASN A 1 76 ? -17.941 4.876 25.815 1.00 72.00 76 ASN A O 1
ATOM 610 N N . PRO A 1 77 ? -19.092 2.963 26.172 1.00 69.56 77 PRO A N 1
ATOM 611 C CA . PRO A 1 77 ? -20.366 3.574 25.834 1.00 69.56 77 PRO A CA 1
ATOM 612 C C . PRO A 1 77 ? -20.613 4.738 26.805 1.00 69.56 77 PRO A C 1
ATOM 614 O O . PRO A 1 77 ? -20.319 4.596 27.999 1.00 69.56 77 PRO A O 1
ATOM 617 N N . PRO A 1 78 ? -21.109 5.894 26.323 1.00 70.31 78 PRO A N 1
ATOM 618 C CA . PRO A 1 78 ? -21.409 7.011 27.201 1.00 70.31 78 PRO A CA 1
ATOM 619 C C . PRO A 1 78 ? -22.319 6.509 28.317 1.00 70.31 78 PRO A C 1
ATOM 621 O O . PRO A 1 78 ? -23.314 5.830 28.054 1.00 70.31 78 PRO A O 1
ATOM 624 N N . SER A 1 79 ? -21.930 6.808 29.560 1.00 68.69 79 SER A N 1
ATOM 625 C CA . SER A 1 79 ? -22.738 6.505 30.736 1.00 68.69 79 SER A CA 1
ATOM 626 C C . SER A 1 79 ? -24.117 7.101 30.499 1.00 68.69 79 SER A C 1
ATOM 628 O O . SER A 1 79 ? -24.277 8.322 30.446 1.00 68.69 79 SER A O 1
ATOM 630 N N . VAL A 1 80 ? -25.100 6.234 30.262 1.00 71.19 80 VAL A N 1
ATOM 631 C CA . VAL A 1 80 ? -26.485 6.659 30.136 1.00 71.19 80 VAL A CA 1
ATOM 632 C C . VAL A 1 80 ? -26.841 7.207 31.506 1.00 71.19 80 VAL A C 1
ATOM 634 O O . VAL A 1 80 ? -26.897 6.450 32.476 1.00 71.19 80 VAL A O 1
ATOM 637 N N . LEU A 1 81 ? -27.014 8.529 31.599 1.00 72.06 81 LEU A N 1
ATOM 638 C CA . LEU A 1 81 ? -27.522 9.146 32.817 1.00 72.06 81 LEU A CA 1
ATOM 639 C C . LEU A 1 81 ? -28.786 8.375 33.213 1.00 72.06 81 LEU A C 1
ATOM 641 O O . LEU A 1 81 ? -29.658 8.185 32.355 1.00 72.06 81 LEU A O 1
ATOM 645 N N . PRO A 1 82 ? -28.881 7.871 34.456 1.00 69.12 82 PRO A N 1
ATOM 646 C CA . PRO A 1 82 ? -30.044 7.108 34.860 1.00 69.12 82 PRO A CA 1
ATOM 647 C C . PRO A 1 82 ? -31.258 8.015 34.698 1.00 69.12 82 PRO A C 1
ATOM 649 O O . PRO A 1 82 ? -31.369 9.051 35.354 1.00 69.12 82 PRO A O 1
ATOM 652 N N . ARG A 1 83 ? -32.153 7.648 33.777 1.00 71.62 83 ARG A N 1
ATOM 653 C CA . ARG A 1 83 ? -33.429 8.337 33.623 1.00 71.62 83 ARG A CA 1
ATOM 654 C C . ARG A 1 83 ? -34.147 8.211 34.960 1.00 71.62 83 ARG A C 1
ATOM 656 O O . ARG A 1 83 ? -34.351 7.089 35.431 1.00 71.62 83 ARG A O 1
ATOM 663 N N . SER A 1 84 ? -34.483 9.345 35.571 1.00 71.62 84 SER A N 1
ATOM 664 C CA . SER A 1 84 ? -35.298 9.342 36.779 1.00 71.62 84 SER A CA 1
ATOM 665 C C . SER A 1 84 ? -36.582 8.583 36.474 1.00 71.62 84 SER A C 1
ATOM 667 O O . SER A 1 84 ? -37.323 8.921 35.548 1.00 71.62 84 SER A O 1
ATOM 669 N N . THR A 1 85 ? -36.766 7.470 37.173 1.00 74.75 85 THR A N 1
ATOM 670 C CA . THR A 1 85 ? -37.957 6.638 37.068 1.00 74.75 85 THR A CA 1
ATOM 671 C C . THR A 1 85 ? -38.741 6.82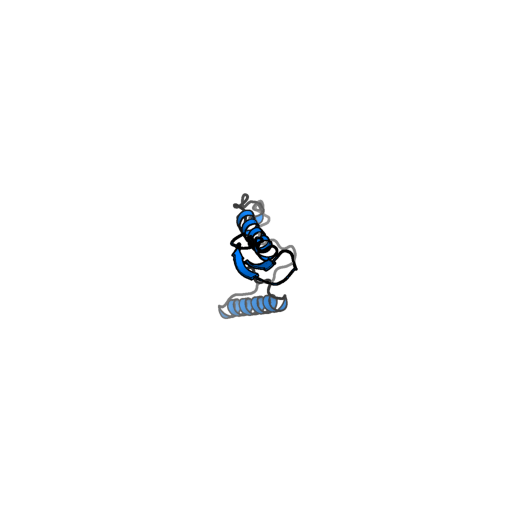1 38.354 1.00 74.75 85 THR A C 1
ATOM 673 O O . THR A 1 85 ? -38.133 6.833 39.430 1.00 74.75 85 THR A O 1
ATOM 676 N N . PRO A 1 86 ? -40.072 6.978 38.272 1.00 81.69 86 PRO A N 1
ATOM 677 C CA . PRO A 1 86 ? -40.88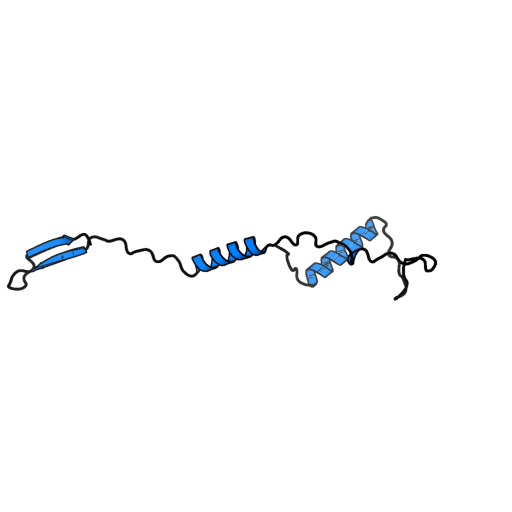6 7.147 39.459 1.00 81.69 86 PRO A CA 1
ATOM 678 C C . PRO A 1 86 ? -40.734 5.917 40.359 1.00 81.69 86 PRO A C 1
ATOM 680 O O . PRO A 1 86 ? -40.870 4.777 39.908 1.00 81.69 86 PRO A O 1
ATOM 683 N N . ARG A 1 87 ? -40.430 6.140 41.640 1.00 81.94 87 ARG A N 1
ATOM 684 C CA . ARG A 1 87 ? -40.284 5.074 42.639 1.00 81.94 87 ARG A CA 1
ATOM 685 C C . ARG A 1 87 ? -41.499 5.050 43.552 1.00 81.94 87 ARG A C 1
ATOM 687 O O . ARG A 1 87 ? -41.988 6.098 43.971 1.00 81.94 87 ARG A O 1
ATOM 694 N N . LYS A 1 88 ? -41.962 3.846 43.891 1.00 87.31 88 LYS A N 1
ATOM 695 C CA . LYS A 1 88 ? -42.986 3.656 44.921 1.00 87.31 88 LYS A CA 1
ATOM 696 C C . LYS A 1 88 ? -42.380 3.911 46.295 1.00 87.31 88 LYS A C 1
ATOM 698 O O . LYS A 1 88 ? -41.398 3.268 46.664 1.00 87.31 88 LYS A O 1
ATOM 703 N N . LYS A 1 89 ? -42.989 4.808 47.063 1.00 86.19 89 LYS A N 1
ATOM 704 C CA . LYS A 1 89 ? -42.684 5.024 48.476 1.00 86.19 89 LYS A CA 1
ATOM 705 C C . LYS A 1 89 ? -43.932 4.728 49.296 1.00 86.19 89 LYS A C 1
ATOM 707 O O . LYS A 1 89 ? -44.993 5.297 49.045 1.00 86.19 89 LYS A O 1
ATOM 712 N N . ILE A 1 90 ? -43.791 3.831 50.264 1.00 87.88 90 ILE A N 1
ATOM 713 C CA . ILE A 1 90 ? -44.837 3.538 51.242 1.00 87.88 90 ILE A CA 1
ATOM 714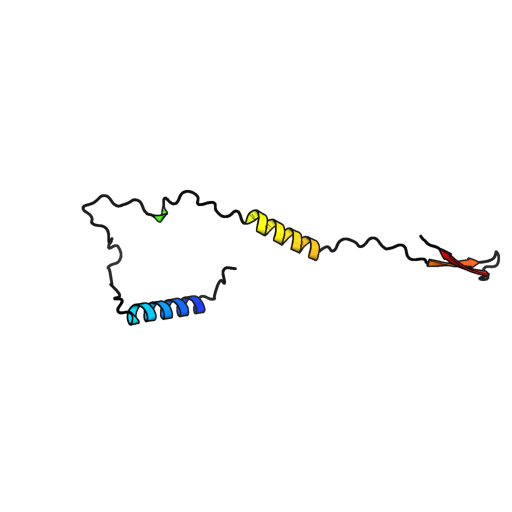 C C . ILE A 1 90 ? -44.711 4.565 52.366 1.00 87.88 90 ILE A C 1
ATOM 716 O O . ILE A 1 90 ? -43.612 4.799 52.876 1.00 87.88 90 ILE A O 1
ATOM 720 N N . ILE A 1 91 ? -45.822 5.209 52.707 1.00 86.94 91 ILE A N 1
ATOM 721 C CA . ILE A 1 91 ? -45.924 6.083 53.875 1.00 86.94 91 ILE A CA 1
ATOM 722 C C . ILE A 1 91 ? -46.411 5.227 55.038 1.00 86.94 91 ILE A C 1
ATOM 724 O O . ILE A 1 91 ? -47.437 4.557 54.912 1.00 86.94 91 ILE A O 1
ATOM 728 N N . TYR A 1 92 ? -45.668 5.263 56.138 1.00 90.19 92 TYR A N 1
ATOM 729 C CA . TYR A 1 92 ? -45.976 4.537 57.362 1.00 90.19 92 TYR A CA 1
ATOM 730 C C . TYR A 1 92 ? -46.512 5.502 58.419 1.00 90.19 92 TYR A C 1
ATOM 732 O O . TYR A 1 92 ? -46.075 6.653 58.463 1.00 90.19 92 TYR A O 1
ATOM 740 N N . ASP A 1 93 ? -47.463 5.033 59.220 1.00 89.69 93 ASP A N 1
ATOM 741 C CA . ASP A 1 93 ? -47.956 5.743 60.404 1.00 89.69 93 ASP A CA 1
ATOM 742 C C . ASP A 1 93 ? -46.938 5.690 61.561 1.00 89.69 93 ASP A C 1
ATOM 744 O O . ASP A 1 93 ? -45.957 4.944 61.493 1.00 89.69 93 ASP A O 1
ATOM 748 N N . ASP A 1 94 ? -47.194 6.415 62.652 1.00 87.12 94 ASP A N 1
ATOM 749 C CA . ASP A 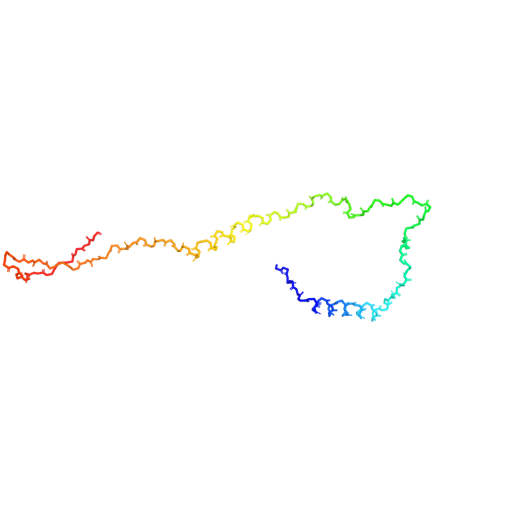1 94 ? -46.345 6.470 63.856 1.00 87.12 94 ASP A CA 1
ATOM 750 C C . ASP A 1 94 ? -46.146 5.090 64.527 1.00 87.12 94 ASP A C 1
ATOM 752 O O . ASP A 1 94 ? -45.201 4.889 65.292 1.00 87.12 94 ASP A O 1
ATOM 756 N N . PHE A 1 95 ? -46.994 4.112 64.186 1.00 77.88 95 PHE A N 1
ATOM 757 C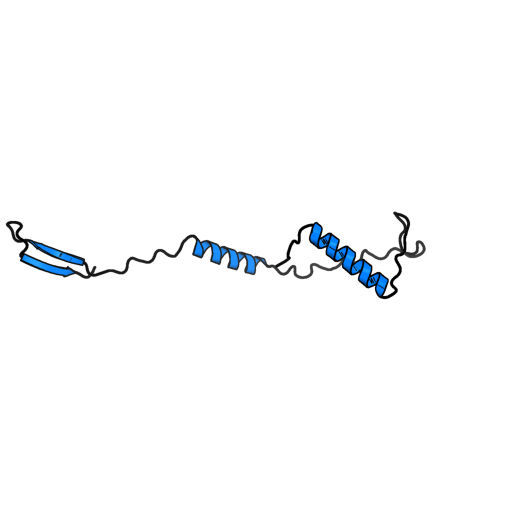 CA . PHE A 1 95 ? -46.902 2.708 64.607 1.00 77.88 95 PHE A CA 1
ATOM 758 C C . PHE A 1 95 ? -46.267 1.766 63.566 1.00 77.88 95 PHE A C 1
ATOM 760 O O . PHE A 1 95 ? -46.164 0.564 63.802 1.00 77.88 95 PHE A O 1
ATOM 767 N N . GLY A 1 96 ? -45.819 2.278 62.417 1.00 80.94 96 GLY A N 1
ATOM 768 C CA . GLY A 1 96 ? -45.155 1.488 61.374 1.00 80.94 96 GLY A CA 1
ATOM 769 C C . GLY A 1 96 ? -46.095 0.721 60.437 1.00 80.94 96 GLY A C 1
ATOM 770 O O . GLY A 1 96 ? -45.622 -0.062 59.614 1.00 80.94 96 GLY A O 1
ATOM 771 N N . GLU A 1 97 ? -47.408 0.944 60.518 1.00 88.50 97 GLU A N 1
ATOM 772 C CA . GLU A 1 97 ? -48.378 0.352 59.592 1.00 88.50 97 GLU A CA 1
ATOM 773 C C . GLU A 1 97 ? -48.389 1.102 58.244 1.00 88.50 97 GLU A C 1
ATOM 775 O O . GLU A 1 97 ? -48.312 2.336 58.223 1.00 88.50 97 GLU A O 1
ATOM 780 N N . PRO A 1 98 ? -48.458 0.398 57.096 1.00 89.06 98 PRO A N 1
ATOM 781 C CA . PRO A 1 98 ? -48.446 1.034 55.782 1.00 89.06 98 PRO A CA 1
ATOM 782 C C . PRO A 1 98 ? -49.793 1.710 55.483 1.00 89.06 98 PRO A C 1
ATOM 784 O O . PRO A 1 98 ? -50.799 1.039 55.269 1.00 89.06 98 PRO A O 1
ATOM 787 N N . LEU A 1 99 ? -49.811 3.044 55.405 1.00 87.81 99 LEU A N 1
ATOM 788 C CA . LEU A 1 99 ? -51.029 3.819 55.135 1.00 87.81 99 LEU A CA 1
ATOM 789 C C . LEU A 1 99 ? -51.349 3.920 53.642 1.00 87.81 99 LEU A C 1
ATOM 791 O O . LEU A 1 99 ? -52.502 3.785 53.236 1.00 87.81 99 LEU A O 1
ATOM 795 N N . ARG A 1 100 ? -50.344 4.227 52.810 1.00 84.19 100 ARG A N 1
ATOM 796 C CA . ARG A 1 100 ? -50.531 4.402 51.359 1.00 84.19 100 ARG A CA 1
ATOM 797 C C . ARG A 1 100 ? -49.240 4.294 50.559 1.00 84.19 100 ARG A C 1
ATOM 799 O O . ARG A 1 100 ? -48.166 4.667 51.032 1.00 84.19 100 ARG A O 1
ATOM 806 N N . GLU A 1 101 ? -49.385 3.870 49.307 1.00 87.69 101 GLU A N 1
ATOM 807 C CA . GLU A 1 101 ? -48.339 3.928 48.285 1.00 87.69 101 GLU A CA 1
ATOM 808 C C . GLU A 1 101 ? -48.420 5.247 47.505 1.00 87.69 101 GLU A C 1
ATOM 810 O O . GLU A 1 101 ? -49.477 5.605 46.985 1.00 87.69 101 GLU A O 1
ATOM 815 N N . VAL A 1 102 ? -47.298 5.963 47.393 1.00 85.62 102 VAL A N 1
ATOM 816 C CA . VAL A 1 102 ? -47.171 7.178 46.574 1.00 85.62 102 VAL A CA 1
ATOM 817 C C . VAL A 1 102 ? -46.035 6.995 45.574 1.00 85.62 102 VAL A C 1
ATOM 819 O O . VAL A 1 102 ? -44.957 6.511 45.924 1.00 85.62 102 VAL A O 1
ATOM 822 N N . TRP A 1 103 ? -46.268 7.389 44.324 1.00 86.75 103 TRP A N 1
ATOM 823 C CA . TRP A 1 103 ? -45.228 7.455 43.301 1.00 86.75 103 TRP A CA 1
ATOM 824 C C . TRP A 1 103 ? -44.496 8.791 43.405 1.00 86.75 103 TRP A C 1
ATOM 826 O O . TRP A 1 103 ? -45.128 9.842 43.366 1.00 86.75 103 TRP A O 1
ATOM 836 N N . ILE A 1 104 ? -43.173 8.749 43.554 1.00 80.75 104 ILE A N 1
ATOM 837 C CA . ILE A 1 104 ? -42.323 9.941 43.620 1.00 80.75 104 ILE A CA 1
ATOM 838 C C . ILE A 1 104 ? -41.417 9.944 42.394 1.00 80.75 104 ILE A C 1
ATOM 840 O O . ILE A 1 104 ? -40.662 8.993 42.181 1.00 80.75 104 ILE A O 1
ATOM 844 N N . GLU A 1 105 ? -41.496 11.005 41.598 1.00 78.81 105 GLU A N 1
ATOM 845 C CA . GLU A 1 105 ? -40.507 11.313 40.564 1.00 78.81 105 GLU A CA 1
ATOM 846 C C . GLU A 1 105 ? -39.265 11.904 41.246 1.00 78.81 105 GLU A C 1
ATOM 848 O O . GLU A 1 105 ? -39.391 12.750 42.130 1.00 78.81 105 GLU A O 1
ATOM 853 N N . THR A 1 106 ? -38.077 11.385 40.917 1.00 62.44 106 THR A N 1
ATOM 854 C CA . THR A 1 106 ? -36.797 11.878 41.469 1.00 62.44 106 THR A CA 1
ATOM 855 C C . THR A 1 106 ? -36.218 12.988 40.603 1.00 62.44 106 THR A C 1
ATOM 857 O O . THR A 1 106 ? -36.358 12.888 39.364 1.00 62.44 106 THR A O 1
#

pLDDT: mean 79.31, std 13.22, range [36.12, 97.12]